Protein AF-A0A3D0PBQ2-F1 (afdb_monomer_lite)

Foldseek 3Di:
DFEFDDDPPDTDWAQDADPVDPPGDTPVVVVVCQVVFHFDWDWYADDADPVRRDGIDTDTHHPVNDPDDDDDDLPPADLWKDKDEDCDAAWDQDPQGIHHDPRPDIGMDTDPCPGCNPVPQLNVQADFQDWDQDPNDIDTDHHQGDPRDNPADADPVNGGPDD

Structure (mmCIF, N/CA/C/O backbone):
data_AF-A0A3D0PBQ2-F1
#
_entry.id   AF-A0A3D0PBQ2-F1
#
loop_
_atom_site.group_PDB
_atom_site.id
_atom_site.type_symbol
_atom_site.label_atom_id
_atom_site.label_alt_id
_atom_site.label_comp_id
_atom_site.label_asym_id
_atom_site.label_entity_id
_atom_site.label_seq_id
_atom_site.pdbx_PDB_ins_code
_atom_site.Cartn_x
_atom_site.Cartn_y
_atom_site.Cartn_z
_atom_site.occupancy
_atom_site.B_iso_or_equiv
_atom_site.auth_seq_id
_atom_site.auth_comp_id
_atom_site.auth_asym_id
_atom_site.auth_atom_id
_atom_site.pdbx_PDB_model_num
ATOM 1 N N . SER A 1 1 ? 6.673 -5.631 18.435 1.00 46.19 1 SER A N 1
ATOM 2 C CA . SER A 1 1 ? 5.537 -4.735 18.727 1.00 46.19 1 SER A CA 1
ATOM 3 C C . SER A 1 1 ? 5.271 -3.786 17.562 1.00 46.19 1 SER A C 1
ATOM 5 O O . SER A 1 1 ? 6.174 -3.564 16.761 1.00 46.19 1 SER A O 1
ATOM 7 N N . ALA A 1 2 ? 4.035 -3.293 17.410 1.00 48.59 2 ALA A N 1
ATOM 8 C CA . ALA A 1 2 ? 3.644 -2.344 16.358 1.00 48.59 2 ALA A CA 1
ATOM 9 C C . ALA A 1 2 ? 3.666 -0.909 16.906 1.00 48.59 2 ALA A C 1
ATOM 11 O O . ALA A 1 2 ? 3.021 -0.641 17.913 1.00 48.59 2 ALA A O 1
ATOM 12 N N . GLY A 1 3 ? 4.408 -0.004 16.259 1.00 55.44 3 GLY A N 1
ATOM 13 C CA . GLY A 1 3 ? 4.534 1.396 16.681 1.00 55.44 3 GLY A CA 1
ATOM 14 C C . GLY A 1 3 ? 3.602 2.330 15.905 1.00 55.44 3 GLY A C 1
ATOM 15 O O . GLY A 1 3 ? 3.494 2.221 14.684 1.00 55.44 3 GLY A O 1
ATOM 16 N N . GLY A 1 4 ? 2.958 3.263 16.606 1.00 57.09 4 GLY A N 1
ATOM 17 C CA . GLY A 1 4 ? 2.084 4.294 16.040 1.00 57.09 4 GLY A CA 1
ATOM 18 C C . GLY A 1 4 ? 1.874 5.449 17.021 1.00 57.09 4 GLY A C 1
ATOM 19 O O . GLY A 1 4 ? 2.237 5.340 18.190 1.00 57.09 4 GLY A O 1
ATOM 20 N N . GLY A 1 5 ? 1.308 6.556 16.539 1.00 53.31 5 GLY A N 1
ATOM 21 C CA . GLY A 1 5 ? 0.933 7.709 17.366 1.00 53.31 5 GLY A CA 1
ATOM 22 C C . GLY A 1 5 ? -0.553 7.678 17.730 1.00 53.31 5 GLY A C 1
ATOM 23 O O . GLY A 1 5 ? -1.370 7.185 16.947 1.00 53.31 5 GLY A O 1
ATOM 24 N N . TYR A 1 6 ? -0.908 8.218 18.898 1.00 55.66 6 TYR A N 1
ATOM 25 C CA . TYR A 1 6 ? -2.299 8.417 19.311 1.00 55.66 6 TYR A CA 1
ATOM 26 C C . TYR A 1 6 ? -2.612 9.918 19.407 1.00 55.66 6 TYR A C 1
ATOM 28 O O . TYR A 1 6 ? -1.841 10.693 19.970 1.00 55.66 6 TYR A O 1
ATOM 36 N N . GLY A 1 7 ? -3.735 10.333 18.821 1.00 54.53 7 GLY A N 1
ATOM 37 C CA . GLY A 1 7 ? -4.366 11.631 19.086 1.00 54.53 7 GLY A CA 1
ATOM 38 C C . GLY A 1 7 ? -5.539 11.460 20.053 1.00 54.53 7 GLY A C 1
ATOM 39 O O . GLY A 1 7 ? -5.875 10.338 20.420 1.00 54.53 7 GLY A O 1
ATOM 40 N N . ALA A 1 8 ? -6.219 12.547 20.427 1.00 55.69 8 ALA A N 1
ATOM 41 C CA . ALA A 1 8 ? -7.317 12.524 21.406 1.00 55.69 8 ALA A CA 1
ATOM 42 C C . ALA A 1 8 ? -8.497 11.566 21.083 1.00 55.69 8 ALA A C 1
ATOM 44 O O . ALA A 1 8 ? -9.353 11.382 21.943 1.00 55.69 8 ALA A O 1
ATOM 45 N N . ALA A 1 9 ? -8.559 10.955 19.889 1.00 63.88 9 ALA A N 1
ATOM 46 C CA . ALA A 1 9 ? -9.601 9.990 19.525 1.00 63.88 9 ALA A CA 1
ATOM 47 C C . ALA A 1 9 ? -9.186 8.859 18.553 1.00 63.88 9 ALA A C 1
ATOM 49 O O . ALA A 1 9 ? -10.003 7.976 18.303 1.00 63.88 9 ALA A O 1
ATOM 50 N N . GLU A 1 10 ? -7.970 8.849 17.988 1.00 77.62 10 GLU A N 1
ATOM 51 C CA . GLU A 1 10 ? -7.606 7.896 16.923 1.00 77.62 10 GLU A CA 1
ATOM 52 C C . GLU A 1 10 ? -6.194 7.318 17.098 1.00 77.62 10 GLU A C 1
ATOM 54 O O . GLU A 1 10 ? -5.253 8.031 17.461 1.00 77.62 10 GLU A O 1
ATOM 59 N N . LEU A 1 11 ? -6.063 6.020 16.801 1.00 84.44 11 LEU A N 1
ATOM 60 C CA . LEU A 1 11 ? -4.799 5.295 16.682 1.00 84.44 11 LEU A CA 1
ATOM 61 C C . LEU A 1 11 ? -4.486 5.086 15.198 1.00 84.44 11 LEU A C 1
ATOM 63 O O . LEU A 1 11 ? -5.256 4.440 14.486 1.00 84.44 11 LEU A O 1
ATOM 67 N N . CYS A 1 12 ? -3.340 5.590 14.742 1.00 86.69 12 CYS A N 1
ATOM 68 C CA . CYS A 1 12 ? -2.873 5.382 13.374 1.00 86.69 12 CYS A CA 1
ATOM 69 C C . CYS A 1 12 ? -1.657 4.454 13.363 1.00 86.69 12 CYS A C 1
ATOM 71 O O . CYS A 1 12 ? -0.635 4.748 13.986 1.00 86.69 12 CYS A O 1
ATOM 73 N N . LEU A 1 13 ? -1.770 3.343 12.632 1.00 88.00 13 LEU A N 1
ATOM 74 C CA . LEU A 1 13 ? -0.687 2.385 12.430 1.00 88.00 13 LEU A CA 1
ATOM 75 C C . LEU A 1 13 ? -0.245 2.410 10.959 1.00 88.00 13 LEU A C 1
ATOM 77 O O . LEU A 1 13 ? -1.091 2.251 10.072 1.00 88.00 13 LEU A O 1
ATOM 81 N N . PRO A 1 14 ? 1.057 2.573 10.665 1.00 88.31 14 PRO A N 1
ATOM 82 C CA . PRO A 1 14 ? 1.555 2.443 9.301 1.00 88.31 14 PRO A CA 1
ATOM 83 C C . PRO A 1 14 ? 1.334 1.011 8.809 1.00 88.31 14 PRO A C 1
ATOM 85 O O . PRO A 1 14 ? 1.505 0.064 9.567 1.00 88.31 14 PRO A O 1
ATOM 88 N N . LEU A 1 15 ? 0.967 0.831 7.538 1.00 87.31 15 LEU A N 1
ATOM 89 C CA . LEU A 1 15 ? 0.683 -0.506 7.000 1.00 87.31 15 LEU A CA 1
ATOM 90 C C . LEU A 1 15 ? 1.911 -1.419 7.038 1.00 87.31 15 LEU A C 1
ATOM 92 O O . LEU A 1 15 ? 1.800 -2.577 7.437 1.00 87.31 15 LEU A O 1
ATOM 96 N N . GLY A 1 16 ? 3.065 -0.883 6.635 1.00 81.31 16 GLY A N 1
ATOM 97 C CA . GLY A 1 16 ? 4.343 -1.586 6.660 1.00 81.31 16 GLY A CA 1
ATOM 98 C C . GLY A 1 16 ? 4.944 -1.669 8.063 1.00 81.31 16 GLY A C 1
ATOM 99 O O . GLY A 1 16 ? 4.672 -0.829 8.920 1.00 81.31 16 GLY A O 1
ATOM 100 N N . GLY A 1 17 ? 5.762 -2.699 8.284 1.00 70.81 17 GLY A N 1
ATOM 101 C CA . GLY A 1 17 ? 6.657 -2.782 9.438 1.00 70.81 17 GLY A CA 1
ATOM 102 C C . GLY A 1 17 ? 7.813 -1.782 9.344 1.00 70.81 17 GLY A C 1
ATOM 103 O O . GLY A 1 17 ? 7.935 -1.044 8.366 1.00 70.81 17 GLY A O 1
ATOM 104 N N . SER A 1 18 ? 8.672 -1.760 10.362 1.00 65.69 18 SER A N 1
ATOM 105 C CA . SER A 1 18 ? 9.908 -0.969 10.300 1.00 65.69 18 SER A CA 1
ATOM 106 C C . SER A 1 18 ? 10.872 -1.575 9.282 1.00 65.69 18 SER A C 1
ATOM 108 O O . SER A 1 18 ? 11.008 -2.794 9.225 1.00 65.69 18 SER A O 1
ATOM 110 N N . SER A 1 19 ? 11.586 -0.739 8.526 1.00 58.75 19 SER A N 1
ATOM 111 C CA . SER A 1 19 ? 12.713 -1.188 7.695 1.00 58.75 19 SER A CA 1
ATOM 112 C C . SER A 1 19 ? 13.859 -1.769 8.520 1.00 58.75 19 SER A C 1
ATOM 114 O O . SER A 1 19 ? 14.623 -2.588 8.020 1.00 58.75 19 SER A O 1
ATOM 116 N N . ASP A 1 20 ? 13.968 -1.338 9.776 1.00 62.62 20 ASP A N 1
ATOM 117 C CA . ASP A 1 20 ? 15.133 -1.597 10.624 1.00 62.62 20 ASP A CA 1
ATOM 118 C C . ASP A 1 20 ? 14.979 -2.883 11.445 1.00 62.62 20 ASP A C 1
ATOM 120 O O . ASP A 1 20 ? 15.942 -3.381 12.021 1.00 62.62 20 ASP A O 1
ATOM 124 N N . ASP A 1 21 ? 13.763 -3.428 11.495 1.00 65.44 21 ASP A N 1
ATOM 125 C CA . ASP A 1 21 ? 13.449 -4.664 12.198 1.00 65.44 21 ASP A CA 1
ATOM 126 C C . ASP A 1 21 ? 12.444 -5.482 11.366 1.00 65.44 21 ASP A C 1
ATOM 128 O O . ASP A 1 21 ? 11.250 -5.170 11.356 1.00 65.44 21 ASP A O 1
ATOM 132 N N . PRO A 1 22 ? 12.895 -6.548 10.680 1.00 59.88 22 PRO A N 1
ATOM 133 C CA . PRO A 1 22 ? 12.031 -7.435 9.900 1.00 59.88 22 PRO A CA 1
ATOM 134 C C . PRO A 1 22 ? 10.934 -8.117 10.729 1.00 59.88 22 PRO A C 1
ATOM 136 O O . PRO A 1 22 ? 9.947 -8.590 10.168 1.00 59.88 22 PRO A O 1
ATOM 139 N N . GLN A 1 23 ? 11.100 -8.188 12.054 1.00 64.06 23 GLN A N 1
ATOM 140 C CA . GLN A 1 23 ? 10.118 -8.751 12.980 1.00 64.06 23 GLN A CA 1
ATOM 141 C C . GLN A 1 23 ? 9.136 -7.688 13.496 1.00 64.06 23 GLN A C 1
ATOM 143 O O . GLN A 1 23 ? 8.125 -8.030 14.125 1.00 64.06 23 GLN A O 1
ATOM 148 N N . ARG A 1 24 ? 9.369 -6.394 13.218 1.00 69.12 24 ARG A N 1
ATOM 149 C CA . ARG A 1 24 ? 8.433 -5.328 13.592 1.00 69.12 24 ARG A CA 1
ATOM 150 C C . ARG A 1 24 ? 7.163 -5.429 12.766 1.00 69.12 24 ARG A C 1
ATOM 152 O O . ARG A 1 24 ? 7.102 -5.099 11.584 1.00 69.12 24 ARG A O 1
ATOM 159 N N . ARG A 1 25 ? 6.104 -5.827 13.457 1.00 77.25 25 ARG A N 1
ATOM 160 C CA . ARG A 1 25 ? 4.746 -5.924 12.935 1.00 77.25 25 ARG A C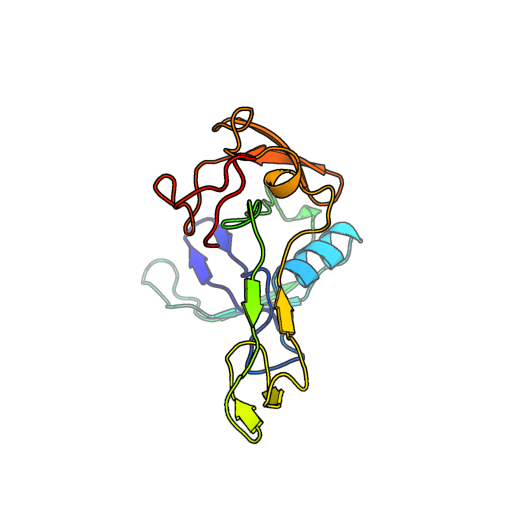A 1
ATOM 161 C C . ARG A 1 25 ? 4.212 -4.539 12.555 1.00 77.25 25 ARG A C 1
ATOM 163 O O . ARG A 1 25 ? 4.121 -3.652 13.397 1.00 77.25 25 ARG A O 1
ATOM 170 N N . GLY A 1 26 ? 3.852 -4.363 11.287 1.00 86.56 26 GLY A N 1
ATOM 171 C CA . GLY A 1 26 ? 3.083 -3.208 10.805 1.00 86.56 26 GLY A CA 1
ATOM 172 C C . GLY A 1 26 ? 1.578 -3.334 11.062 1.00 86.56 26 GLY A C 1
ATOM 173 O O . GLY A 1 26 ? 1.077 -4.408 11.402 1.00 86.56 26 GLY A O 1
ATOM 174 N N . GLY A 1 27 ? 0.844 -2.252 10.818 1.00 89.62 27 GLY A N 1
ATOM 175 C CA . GLY A 1 27 ? -0.608 -2.159 10.961 1.00 89.62 27 GLY A CA 1
ATOM 176 C C . GLY A 1 27 ? -1.392 -3.153 10.102 1.00 89.62 27 GLY A C 1
ATOM 177 O O . GLY A 1 27 ? -2.492 -3.531 10.492 1.00 89.62 27 GLY A O 1
ATOM 178 N N . ILE A 1 28 ? -0.827 -3.646 8.989 1.00 88.94 28 ILE A N 1
ATOM 179 C CA . ILE A 1 28 ? -1.483 -4.699 8.199 1.00 88.94 28 ILE A CA 1
ATOM 180 C C . ILE A 1 28 ? -1.597 -6.021 8.972 1.00 88.94 28 ILE A C 1
ATOM 182 O O . ILE A 1 28 ? -2.625 -6.679 8.891 1.00 88.94 28 ILE A O 1
ATOM 186 N N . HIS A 1 29 ? -0.591 -6.368 9.781 1.00 89.44 29 HIS A N 1
ATOM 187 C CA . HIS A 1 29 ? -0.610 -7.580 10.606 1.00 89.44 29 HIS A CA 1
ATOM 188 C C . HIS A 1 29 ? -1.592 -7.443 11.770 1.00 89.44 29 HIS A C 1
ATOM 190 O O . HIS A 1 29 ? -2.236 -8.409 12.156 1.00 89.44 29 HIS A O 1
ATOM 196 N N . VAL A 1 30 ? -1.703 -6.238 12.337 1.00 91.25 30 VAL A N 1
ATOM 197 C CA . VAL A 1 30 ? -2.694 -5.941 13.381 1.00 91.25 30 VAL A CA 1
ATOM 198 C C . VAL A 1 30 ? -4.106 -6.049 12.805 1.00 91.25 30 VAL A C 1
ATOM 200 O O . VAL A 1 30 ? -4.971 -6.655 13.426 1.00 91.25 30 VAL A O 1
ATOM 203 N N . LEU A 1 31 ? -4.338 -5.503 11.606 1.00 90.44 31 LEU A N 1
ATOM 204 C CA . LEU A 1 31 ? -5.626 -5.614 10.925 1.00 90.44 31 LEU A CA 1
ATOM 205 C C . LEU A 1 31 ? -5.986 -7.073 10.614 1.00 90.44 31 LEU A C 1
ATOM 207 O O . LEU A 1 31 ? -7.128 -7.459 10.831 1.00 90.44 31 LEU A O 1
ATOM 211 N N . ASP A 1 32 ? -5.033 -7.871 10.133 1.00 90.62 32 ASP A N 1
ATOM 212 C CA . ASP A 1 32 ? -5.244 -9.294 9.844 1.00 90.62 32 ASP A CA 1
ATOM 213 C C . ASP A 1 32 ? -5.634 -10.089 11.105 1.00 90.62 32 ASP A C 1
ATOM 215 O O . ASP A 1 32 ? -6.655 -10.774 11.112 1.00 90.62 32 ASP A O 1
ATOM 219 N N . GLU A 1 33 ? -4.915 -9.902 12.216 1.00 92.31 33 GLU A N 1
ATOM 220 C CA . GLU A 1 33 ? -5.258 -10.517 13.509 1.00 92.31 33 GLU A CA 1
ATOM 221 C C . GLU A 1 33 ? -6.655 -10.099 14.000 1.00 92.31 33 GLU A C 1
ATOM 223 O O . GLU A 1 33 ? -7.463 -10.947 14.383 1.00 92.31 33 GLU A O 1
ATOM 228 N N . LEU A 1 34 ? -7.002 -8.811 13.900 1.00 92.50 34 LEU A N 1
ATOM 229 C CA . LEU A 1 34 ? -8.347 -8.330 14.246 1.00 92.50 34 LEU A CA 1
ATOM 230 C C . LEU A 1 34 ? -9.445 -8.962 13.374 1.00 92.50 34 LEU A C 1
ATOM 232 O O . LEU A 1 34 ? -10.555 -9.206 13.858 1.00 92.50 34 LEU A O 1
ATOM 236 N N . LEU A 1 35 ? -9.171 -9.210 12.089 1.00 90.50 35 LEU A N 1
ATOM 237 C CA . LEU A 1 35 ? -10.111 -9.869 11.176 1.00 90.50 35 LEU A CA 1
ATOM 238 C C . LEU A 1 35 ? -10.284 -11.358 11.500 1.00 90.50 35 LEU A C 1
ATOM 240 O O . LEU A 1 35 ? -11.384 -11.882 11.315 1.00 90.50 35 LEU A O 1
ATOM 244 N N . GLN A 1 36 ? -9.242 -12.004 12.026 1.00 93.31 36 GLN A N 1
ATOM 245 C CA . GLN A 1 36 ? -9.275 -13.386 12.516 1.00 93.31 36 GLN A CA 1
ATOM 246 C C . GLN A 1 36 ? -9.961 -13.520 13.889 1.00 93.31 36 GLN A C 1
ATOM 248 O O . GLN A 1 36 ? -10.279 -14.628 14.308 1.00 93.31 36 GLN A O 1
ATOM 253 N N . GLY A 1 37 ? -10.271 -12.399 14.552 1.00 93.62 37 GLY A N 1
ATOM 254 C CA . GLY A 1 37 ? -10.909 -12.378 15.871 1.00 93.62 37 GLY A CA 1
ATOM 255 C C . GLY A 1 37 ? -9.920 -12.433 17.036 1.00 93.62 37 GLY A C 1
ATOM 256 O O . GLY A 1 37 ? -10.340 -12.601 18.179 1.00 93.62 37 GLY A O 1
ATOM 257 N N . GLU A 1 38 ? -8.631 -12.267 16.752 1.00 95.12 38 GLU A N 1
ATOM 258 C CA . GLU A 1 38 ? -7.567 -12.223 17.748 1.00 95.12 38 GLU A CA 1
ATOM 259 C C . GLU A 1 38 ? -7.518 -10.862 18.464 1.00 95.12 38 GLU A C 1
ATOM 261 O O . GLU A 1 38 ? -8.129 -9.872 18.042 1.00 95.12 38 GLU A O 1
ATOM 266 N N . GLN A 1 39 ? -6.756 -10.806 19.560 1.00 95.12 39 GLN A N 1
ATOM 267 C CA . GLN A 1 39 ? -6.506 -9.586 20.335 1.00 95.12 39 GLN A CA 1
ATOM 268 C C . GLN A 1 39 ? -5.018 -9.205 20.275 1.00 95.12 39 GLN A C 1
ATOM 270 O O . GLN A 1 39 ? -4.266 -9.528 21.200 1.00 95.12 39 GLN A O 1
ATOM 275 N N . PRO A 1 40 ? -4.556 -8.542 19.195 1.00 91.44 40 PRO A N 1
ATOM 276 C CA . PRO A 1 40 ? -3.165 -8.117 19.062 1.00 91.44 40 PRO A CA 1
ATOM 277 C C . PRO A 1 40 ? -2.695 -7.305 20.273 1.00 91.44 40 PRO A C 1
ATOM 279 O O . PRO A 1 40 ? -3.346 -6.341 20.685 1.00 91.44 40 PRO A O 1
ATOM 282 N N . LEU A 1 41 ? -1.518 -7.655 20.802 1.00 90.50 41 LEU A N 1
ATOM 283 C CA . LEU A 1 41 ? -0.833 -6.859 21.816 1.00 90.50 41 LEU A CA 1
ATOM 284 C C . LEU A 1 41 ? -0.163 -5.646 21.160 1.00 90.50 41 LEU A C 1
ATOM 286 O O . LEU A 1 41 ? 0.708 -5.780 20.294 1.00 90.50 41 LEU A O 1
ATOM 290 N N . LEU A 1 42 ? -0.559 -4.458 21.601 1.00 88.00 42 LEU A N 1
ATOM 291 C CA . LEU A 1 42 ? -0.038 -3.180 21.138 1.00 88.00 42 LEU A CA 1
ATOM 292 C C . LEU A 1 42 ? 0.858 -2.566 22.210 1.00 88.00 42 LEU A C 1
ATOM 294 O O . LEU A 1 42 ? 0.498 -2.533 23.385 1.00 88.00 42 LEU A O 1
ATOM 298 N N . GLU A 1 43 ? 2.000 -2.038 21.778 1.00 86.75 43 GLU A N 1
ATOM 299 C CA . GLU A 1 43 ? 2.890 -1.220 22.599 1.00 86.75 43 GLU A CA 1
ATOM 300 C C . GLU A 1 43 ? 2.994 0.149 21.936 1.00 86.75 43 GLU A C 1
ATOM 302 O O . GLU A 1 43 ? 3.569 0.296 20.857 1.00 86.75 43 GLU A O 1
ATOM 307 N N . LEU A 1 44 ? 2.385 1.144 22.566 1.00 82.62 44 LEU A N 1
ATOM 308 C CA . LEU A 1 44 ? 2.284 2.497 22.046 1.00 82.62 44 LEU A CA 1
ATOM 309 C C . LEU A 1 44 ? 3.110 3.432 22.919 1.00 82.62 44 LEU A C 1
ATOM 311 O O . LEU A 1 44 ? 3.077 3.339 24.149 1.00 82.62 44 LEU A O 1
ATOM 315 N N . GLN A 1 45 ? 3.816 4.351 22.272 1.00 84.12 45 GLN A N 1
ATOM 316 C CA . GLN A 1 45 ? 4.601 5.391 22.922 1.00 84.12 45 GLN A CA 1
ATOM 317 C C . GLN A 1 45 ? 4.244 6.742 22.306 1.00 84.12 45 GLN A C 1
ATOM 319 O O . GLN A 1 45 ? 4.038 6.843 21.096 1.00 84.12 45 GLN A O 1
ATOM 324 N N . GLY A 1 46 ? 4.162 7.778 23.132 1.00 82.06 46 GLY A N 1
ATOM 325 C CA . GLY A 1 46 ? 3.841 9.128 22.685 1.00 82.06 46 GLY A CA 1
ATOM 326 C C . GLY A 1 46 ? 4.276 10.195 23.679 1.00 82.06 46 GLY A C 1
ATOM 327 O O . GLY A 1 46 ? 4.776 9.912 24.772 1.00 82.06 46 GLY A O 1
ATOM 328 N N . GLU A 1 47 ? 4.091 11.450 23.285 1.00 83.06 47 GLU A N 1
ATOM 329 C CA . GLU A 1 47 ? 4.397 12.590 24.139 1.00 83.06 47 GLU A CA 1
ATOM 330 C C . GLU A 1 47 ? 3.281 12.820 25.161 1.00 83.06 47 GLU A C 1
ATOM 332 O O . GLU A 1 47 ? 2.103 12.939 24.825 1.00 83.06 47 GLU A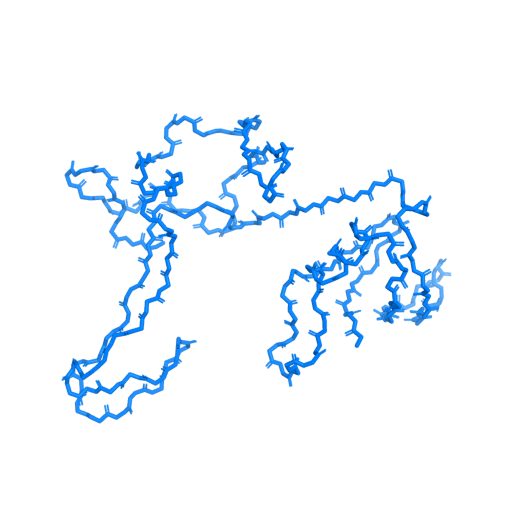 O 1
ATOM 337 N N . GLY A 1 48 ? 3.662 12.901 26.435 1.00 82.81 48 GLY A N 1
ATOM 338 C CA . GLY A 1 48 ? 2.723 13.204 27.509 1.00 82.81 48 GLY A CA 1
ATOM 339 C C . GLY A 1 48 ? 2.378 14.691 27.516 1.00 82.81 48 GLY A C 1
ATOM 340 O O . GLY A 1 48 ? 3.277 15.530 27.574 1.00 82.81 48 GLY A O 1
ATOM 341 N N . THR A 1 49 ? 1.087 15.011 27.523 1.00 84.62 49 THR A N 1
ATOM 342 C CA . THR A 1 49 ? 0.579 16.383 27.687 1.00 84.62 49 THR A CA 1
ATOM 343 C C . THR A 1 49 ? -0.048 16.559 29.069 1.00 84.62 49 THR A C 1
ATOM 345 O O . THR A 1 49 ? -0.317 15.581 29.765 1.00 84.62 49 THR A O 1
ATOM 348 N N . THR A 1 50 ? -0.347 17.797 29.474 1.00 87.06 50 THR A N 1
ATOM 349 C CA . THR A 1 50 ? -1.042 18.069 30.747 1.00 87.06 50 THR A CA 1
ATOM 350 C C . THR A 1 50 ? -2.389 17.343 30.851 1.00 87.06 50 THR A C 1
ATOM 352 O O . THR A 1 50 ? -2.768 16.912 31.934 1.00 87.06 50 THR A O 1
ATOM 355 N N . LEU A 1 51 ? -3.105 17.177 29.730 1.00 84.31 51 LEU A N 1
ATOM 356 C CA . LEU A 1 51 ? -4.395 16.477 29.686 1.00 84.31 51 LEU A CA 1
ATOM 357 C C . LEU A 1 51 ? -4.248 14.958 29.506 1.00 84.31 51 LEU A C 1
ATOM 359 O O . LEU A 1 51 ? -5.169 14.211 29.826 1.00 84.31 51 LEU A O 1
ATOM 363 N N . GLN A 1 52 ? -3.115 14.492 28.978 1.00 80.81 52 GLN A N 1
ATOM 364 C CA . GLN A 1 52 ? -2.845 13.085 28.668 1.00 80.81 52 GLN A CA 1
ATOM 365 C C . GLN A 1 52 ? -1.419 12.742 29.128 1.00 80.81 52 GLN A C 1
ATOM 367 O O . GLN A 1 52 ? -0.504 12.673 28.306 1.00 80.81 52 GLN A O 1
ATOM 372 N N . PRO A 1 53 ? -1.194 12.561 30.443 1.00 85.00 53 PRO A N 1
ATOM 373 C CA . PRO A 1 53 ? 0.156 12.431 30.996 1.00 85.00 53 PRO A CA 1
ATOM 374 C C . PRO A 1 53 ? 0.804 11.071 30.707 1.00 85.00 53 PRO A C 1
ATOM 376 O O . PRO A 1 53 ? 2.023 10.929 30.817 1.00 85.00 53 PRO A O 1
ATOM 379 N N . ARG A 1 54 ? 0.004 10.055 30.355 1.00 84.81 54 ARG A N 1
ATOM 380 C CA . ARG A 1 54 ? 0.482 8.700 30.074 1.00 84.81 54 ARG A CA 1
ATOM 381 C C . ARG A 1 54 ? 1.285 8.698 28.776 1.00 84.81 54 ARG A C 1
ATOM 383 O O . ARG A 1 54 ? 0.729 9.002 27.735 1.00 84.81 54 ARG A O 1
ATOM 390 N N . ARG A 1 55 ? 2.562 8.322 28.852 1.00 86.75 55 ARG A N 1
ATOM 391 C CA . ARG A 1 55 ? 3.485 8.275 27.700 1.00 86.75 55 ARG A CA 1
ATOM 392 C C . ARG A 1 55 ? 3.568 6.910 27.033 1.00 86.75 55 ARG A C 1
ATOM 394 O O . ARG A 1 55 ? 3.947 6.822 25.874 1.00 86.75 55 ARG A O 1
ATOM 401 N N . GLU A 1 56 ? 3.225 5.857 27.767 1.00 88.62 56 GLU A N 1
ATOM 402 C CA . GLU A 1 56 ? 3.340 4.477 27.306 1.00 88.62 56 GLU A CA 1
ATOM 403 C C . GLU A 1 56 ? 2.065 3.699 27.616 1.00 88.62 56 GLU A C 1
ATOM 405 O O . GLU A 1 56 ? 1.511 3.784 28.720 1.00 88.62 56 GLU A O 1
ATOM 410 N N . LEU A 1 57 ? 1.598 2.922 26.645 1.00 85.94 57 LEU A N 1
ATOM 411 C CA . LEU A 1 57 ? 0.423 2.069 26.762 1.00 85.94 57 LEU A CA 1
ATOM 412 C C . LEU A 1 57 ? 0.746 0.694 26.182 1.00 85.94 57 LEU A C 1
ATOM 414 O O . LEU A 1 57 ? 1.045 0.570 25.000 1.00 85.94 57 LEU A O 1
ATOM 418 N N . GLN A 1 58 ? 0.633 -0.332 27.021 1.00 90.50 58 GLN A N 1
ATOM 419 C CA . GLN A 1 58 ? 0.622 -1.726 26.599 1.00 90.50 58 GLN A CA 1
ATOM 420 C C . GLN A 1 58 ? -0.783 -2.273 26.812 1.00 90.50 58 GLN A C 1
ATOM 422 O O . GLN A 1 58 ? -1.326 -2.166 27.916 1.00 90.50 58 GLN A O 1
ATOM 427 N N . THR A 1 59 ? -1.407 -2.781 25.755 1.00 90.19 59 THR A N 1
ATOM 428 C CA . THR A 1 59 ? -2.783 -3.280 25.827 1.00 90.19 59 THR A CA 1
ATOM 429 C C . THR A 1 59 ? -3.068 -4.275 24.711 1.00 90.19 59 THR A C 1
ATOM 431 O O . THR A 1 59 ? -2.524 -4.149 23.616 1.00 90.19 59 THR A O 1
ATOM 434 N N . ALA A 1 60 ? -3.905 -5.270 24.994 1.00 92.50 60 ALA A N 1
ATOM 435 C CA . ALA A 1 60 ? -4.481 -6.134 23.974 1.00 92.50 60 ALA A CA 1
ATOM 436 C C . ALA A 1 60 ? -5.789 -5.500 23.491 1.00 92.50 60 ALA A C 1
ATOM 438 O O . ALA A 1 60 ? -6.601 -5.077 24.316 1.00 92.50 60 ALA A O 1
ATOM 439 N N . LEU A 1 61 ? -5.964 -5.406 22.173 1.00 89.56 61 LEU A N 1
ATOM 440 C CA . LEU A 1 61 ? -7.113 -4.736 21.568 1.00 89.56 61 LEU A CA 1
ATOM 441 C C . LEU A 1 61 ? -7.868 -5.700 20.657 1.00 89.56 61 LEU A C 1
ATOM 443 O O . LEU A 1 61 ? -7.316 -6.157 19.661 1.00 89.56 61 LEU A O 1
ATOM 447 N N . GLY A 1 62 ? -9.123 -5.990 20.990 1.00 92.38 62 GLY A N 1
ATOM 448 C CA . GLY A 1 62 ? -10.033 -6.795 20.175 1.00 92.38 62 GLY A CA 1
ATOM 449 C C . GLY A 1 62 ? -10.914 -5.956 19.247 1.00 92.38 62 GLY A C 1
ATOM 450 O O . GLY A 1 62 ? -11.108 -4.754 19.445 1.00 92.38 62 GLY A O 1
ATOM 451 N N . ARG A 1 63 ? -11.497 -6.598 18.226 1.00 90.06 63 ARG A N 1
ATOM 452 C CA . ARG A 1 63 ? -12.417 -5.943 17.274 1.00 90.06 63 ARG A CA 1
ATOM 453 C C . ARG A 1 63 ? -13.670 -5.371 17.947 1.00 90.06 63 ARG A C 1
ATOM 455 O O . ARG A 1 63 ? -14.197 -4.364 17.492 1.00 90.06 63 ARG A O 1
ATOM 462 N N . ASP A 1 64 ? -14.160 -6.01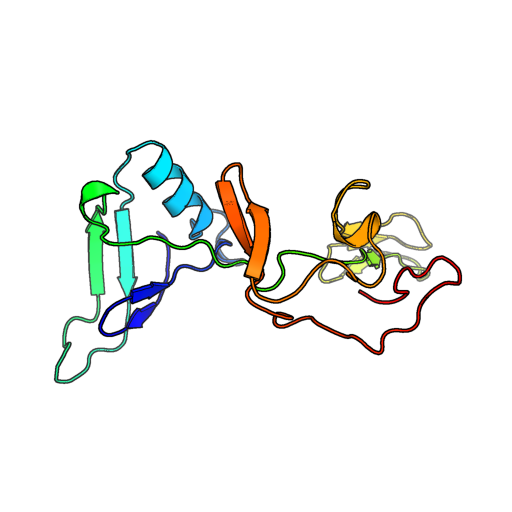8 18.996 1.00 91.06 64 ASP A N 1
ATOM 463 C CA . ASP A 1 64 ? -15.337 -5.628 19.782 1.00 91.06 64 ASP A CA 1
ATOM 464 C C . ASP A 1 64 ? -15.130 -4.342 20.598 1.00 91.06 64 ASP A C 1
ATOM 466 O O . ASP A 1 64 ? -16.094 -3.659 20.938 1.00 91.06 64 ASP A O 1
ATOM 470 N N . GLN A 1 65 ? -13.874 -3.979 20.859 1.00 89.88 65 GLN A N 1
ATOM 471 C CA . GLN A 1 65 ? -13.498 -2.751 21.561 1.00 89.88 65 GLN A CA 1
ATOM 472 C C . GLN A 1 65 ? -13.345 -1.548 20.614 1.00 89.88 65 GLN A C 1
ATOM 474 O O . GLN A 1 65 ? -13.180 -0.415 21.070 1.00 89.88 65 GLN A O 1
ATOM 479 N N . LEU A 1 66 ? -13.398 -1.773 19.297 1.00 88.62 66 LEU A N 1
ATOM 480 C CA . LEU A 1 66 ? -13.246 -0.742 18.276 1.00 88.62 66 LEU A CA 1
ATOM 481 C C . LEU A 1 66 ? -14.610 -0.243 17.800 1.00 88.62 66 LEU A C 1
ATOM 483 O O . LEU A 1 66 ? -15.407 -0.996 17.245 1.00 88.62 66 LEU A O 1
ATOM 487 N N . SER A 1 67 ? -14.852 1.061 17.931 1.00 88.12 67 SER A N 1
ATOM 488 C CA . SER A 1 67 ? -16.049 1.689 17.357 1.00 88.12 67 SER A CA 1
ATOM 489 C C . SER A 1 67 ? -15.977 1.776 15.829 1.00 88.12 67 SER A C 1
ATOM 491 O O . SER A 1 67 ? -16.992 1.617 15.151 1.00 88.12 67 SER A O 1
ATOM 493 N N . GLN A 1 68 ? -14.784 2.034 15.279 1.00 87.19 68 GLN A N 1
ATOM 494 C CA . GLN A 1 68 ? -14.501 2.092 13.845 1.00 87.19 68 GLN A CA 1
ATOM 495 C C . GLN A 1 68 ? -13.059 1.657 13.557 1.00 87.19 68 GLN A C 1
ATOM 497 O O . GLN A 1 68 ? -12.151 1.914 14.343 1.00 87.19 68 GLN A O 1
ATOM 502 N N . ALA A 1 69 ? -12.842 1.059 12.385 1.00 87.50 69 ALA A N 1
ATOM 503 C CA . ALA A 1 69 ? -11.521 0.784 11.830 1.00 87.50 69 ALA A CA 1
ATOM 504 C C . ALA A 1 69 ? -11.517 1.136 10.337 1.00 87.50 69 ALA A C 1
ATOM 506 O O . ALA A 1 69 ? -12.488 0.861 9.626 1.00 87.50 69 ALA A O 1
ATOM 507 N N . ARG A 1 70 ? -10.445 1.773 9.855 1.00 88.69 70 ARG A N 1
ATOM 508 C CA . ARG A 1 70 ? -10.324 2.219 8.459 1.00 88.69 70 ARG A CA 1
ATOM 509 C C . ARG A 1 70 ? -8.967 1.830 7.888 1.00 88.69 70 ARG A C 1
ATOM 511 O O . ARG A 1 70 ? -7.936 2.138 8.473 1.00 88.69 70 ARG A O 1
ATOM 518 N N . LEU A 1 71 ? -8.981 1.211 6.710 1.00 91.25 71 LEU A N 1
ATOM 519 C CA . LEU A 1 71 ? -7.791 0.990 5.894 1.00 91.25 71 LEU A CA 1
ATOM 520 C C . LEU A 1 71 ? -7.637 2.157 4.915 1.00 91.25 71 LEU A C 1
ATOM 522 O O . LEU A 1 71 ? -8.478 2.348 4.038 1.00 91.25 71 LEU A O 1
ATOM 526 N N . LEU A 1 72 ? -6.561 2.930 5.056 1.00 90.38 72 LEU A N 1
ATOM 527 C CA . LEU A 1 72 ? -6.264 4.063 4.181 1.00 90.38 72 LEU A CA 1
ATOM 528 C C . LEU A 1 72 ? -5.066 3.750 3.286 1.00 90.38 72 LEU A C 1
ATOM 530 O O . LEU A 1 72 ? -3.960 3.506 3.762 1.00 90.38 72 LEU A O 1
ATOM 534 N N . LEU A 1 73 ? -5.286 3.792 1.971 1.00 90.12 73 LEU A N 1
ATOM 535 C CA . LEU A 1 73 ? -4.260 3.552 0.958 1.00 90.12 73 LEU A CA 1
ATOM 536 C C . LEU A 1 73 ? -3.925 4.862 0.235 1.00 90.12 73 LEU A C 1
ATOM 538 O O . LEU A 1 73 ? -4.471 5.152 -0.827 1.00 90.12 73 LEU A O 1
ATOM 542 N N . ALA A 1 74 ? -2.994 5.647 0.783 1.00 85.75 74 ALA A N 1
ATOM 543 C CA . ALA A 1 74 ? -2.590 6.939 0.206 1.00 85.75 74 ALA A CA 1
ATOM 544 C C . ALA A 1 74 ? -1.980 6.836 -1.212 1.00 85.75 74 ALA A C 1
ATOM 546 O O . ALA A 1 74 ? -1.864 7.843 -1.911 1.00 85.75 74 ALA A O 1
ATOM 547 N N . ARG A 1 75 ? -1.583 5.624 -1.628 1.00 85.62 75 ARG A N 1
ATOM 548 C CA . ARG A 1 75 ? -1.056 5.278 -2.959 1.00 85.62 75 ARG A CA 1
ATOM 549 C C . ARG A 1 75 ? -1.658 3.962 -3.478 1.00 85.62 75 ARG A C 1
ATOM 551 O O . ARG A 1 75 ? -0.939 3.098 -3.965 1.00 85.62 75 ARG A O 1
ATOM 558 N N . GLY A 1 76 ? -2.969 3.779 -3.305 1.00 86.44 76 GLY A N 1
ATOM 559 C CA . GLY A 1 76 ? -3.643 2.505 -3.596 1.00 86.44 76 GLY A CA 1
ATOM 560 C C . GLY A 1 76 ? -3.784 2.147 -5.081 1.00 86.44 76 GLY A C 1
ATOM 561 O O . GLY A 1 76 ? -3.954 0.975 -5.404 1.00 86.44 76 GLY A O 1
ATOM 562 N N . ILE A 1 77 ? -3.719 3.129 -5.984 1.00 89.06 77 ILE A N 1
ATOM 563 C CA . ILE A 1 77 ? -3.852 2.924 -7.432 1.00 89.06 77 ILE A CA 1
ATOM 564 C C . ILE A 1 77 ? -2.674 3.606 -8.120 1.00 89.06 77 ILE A C 1
ATOM 566 O O . ILE A 1 77 ? -2.446 4.798 -7.928 1.00 89.06 77 ILE A O 1
ATOM 570 N N . THR A 1 78 ? -1.937 2.845 -8.925 1.00 86.62 78 THR A N 1
ATOM 571 C CA . THR A 1 78 ? -0.833 3.342 -9.749 1.00 86.62 78 THR A CA 1
ATOM 572 C C . THR A 1 78 ? -1.134 3.064 -11.214 1.00 86.62 78 THR A C 1
ATOM 574 O O . THR A 1 78 ? -1.543 1.955 -11.561 1.00 86.62 78 THR A O 1
ATOM 577 N N . GLU A 1 79 ? -0.935 4.064 -12.073 1.00 86.88 79 GLU A N 1
ATOM 578 C CA . GLU A 1 79 ? -1.101 3.912 -13.526 1.00 86.88 79 GLU A CA 1
ATOM 579 C C . GLU A 1 79 ? 0.028 3.085 -14.149 1.00 86.88 79 GLU A C 1
ATOM 581 O O . GLU A 1 79 ? -0.191 2.411 -15.147 1.00 86.88 79 GLU A O 1
ATOM 586 N N . ASN A 1 80 ? 1.215 3.092 -13.532 1.00 84.06 80 ASN A N 1
ATOM 587 C CA . ASN A 1 80 ? 2.416 2.467 -14.076 1.00 84.06 80 ASN A CA 1
ATOM 588 C C . ASN A 1 80 ? 3.215 1.709 -13.008 1.00 84.06 80 ASN A C 1
ATOM 590 O O . ASN A 1 80 ? 2.933 1.782 -11.808 1.00 84.06 80 ASN A O 1
ATOM 594 N N . GLY A 1 81 ? 4.260 1.025 -13.475 1.00 83.94 81 GLY A N 1
ATOM 595 C CA . GLY A 1 81 ? 5.356 0.514 -12.660 1.00 83.94 81 GLY A CA 1
ATOM 596 C C . GLY A 1 81 ? 6.700 1.127 -13.055 1.00 83.94 81 GLY A C 1
ATOM 597 O O . GLY A 1 81 ? 6.812 1.861 -14.039 1.00 83.94 81 GLY A O 1
ATOM 598 N N . VAL A 1 82 ? 7.726 0.795 -12.284 1.00 86.94 82 VAL A N 1
ATOM 599 C CA . VAL A 1 82 ? 9.126 1.123 -12.551 1.00 86.94 82 VAL A CA 1
ATOM 600 C C . VAL A 1 82 ? 9.915 -0.146 -12.824 1.00 86.94 82 VAL A C 1
ATOM 602 O O . VAL A 1 82 ? 9.672 -1.186 -12.211 1.00 86.94 82 VAL A O 1
ATOM 605 N N . VAL A 1 83 ? 10.885 -0.042 -13.727 1.00 90.31 83 VAL A N 1
ATOM 606 C CA . VAL A 1 83 ? 11.906 -1.065 -13.954 1.00 90.31 83 VAL A CA 1
ATOM 607 C C . VAL A 1 83 ? 13.259 -0.379 -13.859 1.00 90.31 83 VAL A C 1
ATOM 609 O O . VAL A 1 83 ? 13.531 0.574 -14.590 1.00 90.31 83 VAL A O 1
ATOM 612 N N . ALA A 1 84 ? 14.088 -0.844 -12.937 1.00 93.00 84 ALA A N 1
ATOM 613 C CA . ALA A 1 84 ? 15.441 -0.369 -12.732 1.00 93.00 84 ALA A CA 1
ATOM 614 C C . ALA A 1 84 ? 16.434 -1.358 -13.354 1.00 93.00 84 ALA A C 1
ATOM 616 O O . ALA A 1 84 ? 16.348 -2.566 -13.128 1.00 93.00 84 ALA A O 1
ATOM 617 N N . VAL A 1 85 ? 17.374 -0.826 -14.135 1.00 95.44 85 VAL A N 1
ATOM 618 C CA . VAL A 1 85 ? 18.473 -1.554 -14.784 1.00 95.44 85 VAL A CA 1
ATOM 619 C C . VAL A 1 85 ? 19.748 -0.713 -14.708 1.00 95.44 85 VAL A C 1
ATOM 621 O O . VAL A 1 85 ? 19.672 0.507 -14.565 1.00 95.44 85 VAL A O 1
ATOM 624 N N . SER A 1 86 ? 20.918 -1.343 -14.823 1.00 96.12 86 SER A N 1
ATOM 625 C CA . SER A 1 86 ? 22.209 -0.641 -14.856 1.00 96.12 86 SER A CA 1
ATOM 626 C C . SER A 1 86 ? 22.950 -0.920 -16.159 1.00 96.12 86 SER A C 1
ATOM 628 O O . SER A 1 86 ? 23.212 -2.075 -16.479 1.00 96.12 86 SER A O 1
ATOM 630 N N . SER A 1 87 ? 23.342 0.127 -16.888 1.00 96.62 87 SER A N 1
ATOM 631 C CA . SER A 1 87 ? 24.249 0.021 -18.042 1.00 96.62 87 SER A CA 1
ATOM 632 C C . SER A 1 87 ? 25.730 0.062 -17.649 1.00 96.62 87 SER A C 1
ATOM 634 O O . SER A 1 87 ? 26.594 -0.158 -18.493 1.00 96.62 87 SER A O 1
ATOM 636 N N . ARG A 1 88 ? 26.036 0.391 -16.389 1.00 94.88 88 ARG A N 1
ATOM 637 C CA . ARG A 1 88 ? 27.401 0.474 -15.855 1.00 94.88 88 ARG A CA 1
ATOM 638 C C . ARG A 1 88 ? 27.924 -0.926 -15.545 1.00 94.88 88 ARG A C 1
ATOM 640 O O . ARG A 1 88 ? 27.178 -1.728 -15.001 1.00 94.88 88 ARG A O 1
ATOM 647 N N . GLU A 1 89 ? 29.202 -1.187 -15.793 1.00 97.12 89 GLU A N 1
ATOM 648 C CA . GLU A 1 89 ? 29.847 -2.425 -15.343 1.00 97.12 89 GLU A CA 1
ATOM 649 C C . GLU A 1 89 ? 29.859 -2.564 -13.812 1.00 97.12 89 GLU A C 1
ATOM 651 O O . GLU A 1 89 ? 30.168 -1.617 -13.078 1.00 97.12 89 GLU A O 1
ATOM 656 N N . GLY A 1 90 ? 29.559 -3.774 -13.336 1.00 96.06 90 GLY A N 1
ATOM 657 C CA . GLY A 1 90 ? 29.605 -4.129 -11.919 1.00 96.06 90 GLY A CA 1
ATOM 658 C C . GLY A 1 90 ? 28.290 -3.894 -11.172 1.00 96.06 90 GLY A C 1
ATOM 659 O O . GLY A 1 90 ? 27.234 -3.671 -11.764 1.00 96.06 90 GLY A O 1
ATOM 660 N N . LEU A 1 91 ? 28.351 -4.005 -9.843 1.00 96.56 91 LEU A N 1
A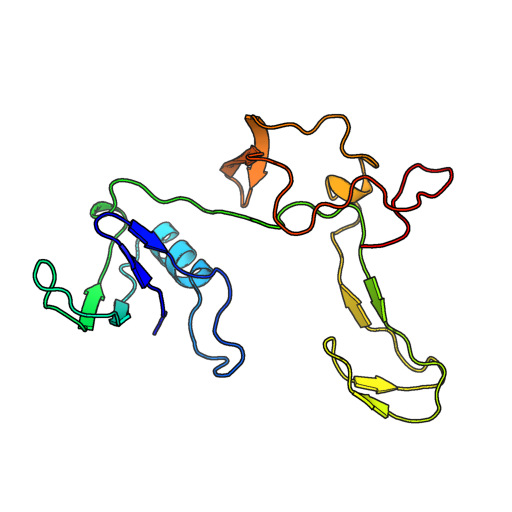TOM 661 C CA . LEU A 1 91 ? 27.188 -3.910 -8.962 1.00 96.56 91 LEU A CA 1
ATOM 662 C C . LEU A 1 91 ? 26.908 -2.453 -8.564 1.00 96.56 91 LEU A C 1
ATOM 664 O O . LEU A 1 91 ? 27.756 -1.784 -7.974 1.00 96.56 91 LEU A O 1
ATOM 668 N N . LEU A 1 92 ? 25.690 -1.988 -8.831 1.00 95.94 92 LEU A N 1
ATOM 669 C CA . LEU A 1 92 ? 25.151 -0.717 -8.360 1.00 95.94 92 LEU A CA 1
ATOM 670 C C . LEU A 1 92 ? 24.137 -0.973 -7.239 1.00 95.94 92 LEU A C 1
ATOM 672 O O . LEU A 1 92 ? 23.117 -1.627 -7.453 1.00 95.94 92 LEU A O 1
ATOM 676 N N . ALA A 1 93 ? 24.385 -0.425 -6.052 1.00 94.00 93 ALA A N 1
ATOM 677 C CA . ALA A 1 93 ? 23.390 -0.406 -4.985 1.00 94.00 93 ALA A CA 1
ATOM 678 C C . ALA A 1 93 ? 22.278 0.600 -5.329 1.00 94.00 93 ALA A C 1
ATOM 680 O O . ALA A 1 93 ? 22.561 1.763 -5.621 1.00 94.00 93 ALA A O 1
ATOM 681 N N . SER A 1 94 ? 21.018 0.160 -5.296 1.00 89.44 94 SER A N 1
ATOM 682 C CA . SER A 1 94 ? 19.845 1.011 -5.520 1.00 89.44 94 SER A CA 1
ATOM 683 C C . SER A 1 94 ? 18.817 0.845 -4.394 1.00 89.44 94 SER A C 1
ATOM 685 O O . SER A 1 94 ? 18.827 -0.186 -3.717 1.00 89.44 94 SER A O 1
ATOM 687 N N . PRO A 1 95 ? 17.874 1.793 -4.226 1.00 84.06 95 PRO A N 1
ATOM 688 C CA . PRO A 1 95 ? 16.762 1.640 -3.284 1.00 84.06 95 PRO A CA 1
ATOM 689 C C . PRO A 1 95 ? 15.878 0.406 -3.537 1.00 84.06 95 PRO A C 1
ATOM 691 O O . PRO A 1 95 ? 15.143 -0.005 -2.648 1.00 84.06 95 PRO A O 1
ATOM 694 N N . PHE A 1 96 ? 15.939 -0.186 -4.735 1.00 85.50 96 PHE A N 1
ATOM 695 C CA . PHE A 1 96 ? 15.199 -1.401 -5.092 1.00 85.50 96 PHE A CA 1
ATOM 696 C C . PHE A 1 96 ? 16.003 -2.690 -4.855 1.00 85.50 96 PHE A C 1
ATOM 698 O O . PHE A 1 96 ? 15.450 -3.777 -4.997 1.00 85.50 96 PHE A O 1
ATOM 705 N N . GLY A 1 97 ? 17.293 -2.583 -4.518 1.00 90.75 97 GLY A N 1
ATOM 706 C CA . GLY A 1 97 ? 18.238 -3.698 -4.418 1.00 90.75 97 GLY A CA 1
ATOM 707 C C . GLY A 1 97 ? 19.465 -3.526 -5.322 1.00 90.75 97 GLY A C 1
ATOM 708 O O . GLY A 1 97 ? 19.683 -2.470 -5.920 1.00 90.75 97 GLY A O 1
ATOM 709 N N . GLY A 1 98 ? 20.295 -4.566 -5.411 1.00 95.06 98 GLY A N 1
ATOM 710 C CA . GLY A 1 98 ? 21.507 -4.565 -6.235 1.00 95.06 98 GLY A CA 1
ATOM 711 C C . GLY A 1 98 ? 21.220 -4.748 -7.730 1.00 95.06 98 GLY A C 1
ATOM 712 O O . GLY A 1 98 ? 20.595 -5.730 -8.132 1.00 95.06 98 GLY A O 1
ATOM 713 N N . LEU A 1 99 ? 21.714 -3.828 -8.559 1.00 97.06 99 LEU A N 1
ATOM 714 C CA . LEU A 1 99 ? 21.651 -3.894 -10.020 1.00 97.06 99 LEU A CA 1
ATOM 715 C C . LEU A 1 99 ? 23.024 -4.272 -10.580 1.00 97.06 99 LEU A C 1
ATOM 717 O O . LEU A 1 99 ? 23.979 -3.511 -10.445 1.00 97.06 99 LEU A O 1
ATOM 721 N N . LEU A 1 100 ? 23.129 -5.439 -11.203 1.00 97.62 100 LEU A N 1
ATOM 722 C CA . LEU A 1 100 ? 24.336 -5.924 -11.857 1.00 97.62 100 LEU A CA 1
ATOM 723 C C . LEU A 1 100 ? 24.335 -5.470 -13.314 1.00 97.62 100 LEU A C 1
ATOM 725 O O . LEU A 1 100 ? 23.416 -5.800 -14.066 1.00 97.62 100 LEU A O 1
ATOM 729 N N . GLY A 1 101 ? 25.362 -4.732 -13.723 1.00 96.12 101 GLY A N 1
ATOM 730 C CA . GLY A 1 101 ? 25.514 -4.329 -15.112 1.00 96.12 101 GLY A CA 1
ATOM 731 C C . GLY A 1 101 ? 26.728 -4.936 -15.824 1.00 96.12 101 GLY A C 1
ATOM 732 O O . GLY A 1 101 ? 27.630 -5.472 -15.171 1.00 96.12 101 GLY A O 1
ATOM 733 N N . PRO A 1 102 ? 26.749 -4.841 -17.167 1.00 96.00 102 PRO A N 1
ATOM 734 C CA . PRO A 1 102 ? 25.742 -4.171 -18.000 1.00 96.00 102 PRO A CA 1
ATOM 735 C C . PRO A 1 102 ? 24.484 -5.034 -18.217 1.00 96.00 102 PRO A C 1
ATOM 737 O O . PRO A 1 102 ? 24.565 -6.148 -18.720 1.00 96.00 102 PRO A O 1
ATOM 740 N N . PHE A 1 103 ? 23.319 -4.500 -17.830 1.00 96.25 103 PHE A N 1
ATOM 741 C CA . PHE A 1 103 ? 21.980 -5.094 -17.970 1.00 96.25 103 PHE A CA 1
ATOM 742 C C . PHE A 1 103 ? 21.862 -6.567 -17.528 1.00 96.25 103 PHE A C 1
ATOM 744 O O . PHE A 1 103 ? 21.053 -7.315 -18.071 1.00 96.25 103 PHE A O 1
ATOM 751 N N . GLY A 1 104 ? 22.653 -6.992 -16.538 1.00 96.56 104 GLY A N 1
ATOM 752 C CA . GLY A 1 104 ? 22.683 -8.376 -16.061 1.00 96.56 104 GLY A CA 1
ATOM 753 C C . GLY A 1 104 ? 21.432 -8.771 -15.277 1.00 96.56 104 GLY A C 1
ATOM 754 O O . GLY A 1 104 ? 21.069 -9.944 -15.241 1.00 96.56 104 GLY A O 1
ATOM 755 N N . ASN A 1 105 ? 20.746 -7.800 -14.671 1.00 96.44 105 ASN A N 1
ATOM 756 C CA . ASN A 1 105 ? 19.431 -7.991 -14.072 1.00 96.44 105 ASN A CA 1
ATOM 757 C C . ASN A 1 105 ? 18.536 -6.749 -14.218 1.00 96.44 105 ASN A C 1
ATOM 759 O O . ASN A 1 105 ? 18.982 -5.650 -14.558 1.00 96.44 105 ASN A O 1
ATOM 763 N N . ALA A 1 106 ? 17.251 -6.951 -13.925 1.00 94.94 106 ALA A N 1
ATOM 764 C CA . ALA A 1 106 ? 16.251 -5.901 -13.818 1.00 94.94 106 ALA A CA 1
ATOM 765 C C . ALA A 1 106 ? 15.452 -6.090 -12.527 1.00 94.94 106 ALA A C 1
ATOM 767 O O . ALA A 1 106 ? 15.021 -7.201 -12.213 1.00 94.94 106 ALA A O 1
ATOM 768 N N . LEU A 1 107 ? 15.240 -5.001 -11.794 1.00 94.12 107 LEU A N 1
ATOM 769 C CA . LEU A 1 107 ? 14.381 -4.970 -10.613 1.00 94.12 107 LEU A CA 1
ATOM 770 C C . LEU A 1 107 ? 13.137 -4.166 -10.961 1.00 94.12 107 LEU A C 1
ATOM 772 O O . LEU A 1 107 ? 13.248 -3.049 -11.461 1.00 94.12 107 LEU A O 1
ATOM 776 N N . PHE A 1 108 ? 11.955 -4.727 -10.729 1.00 88.88 108 PHE A N 1
ATOM 777 C CA . PHE A 1 108 ? 10.696 -4.085 -11.091 1.00 88.88 108 PHE A CA 1
ATOM 778 C C . PHE A 1 108 ? 9.785 -3.920 -9.880 1.00 88.88 108 PHE A C 1
ATOM 780 O O . PHE A 1 108 ? 9.792 -4.726 -8.952 1.00 88.88 108 PHE A O 1
ATOM 787 N N . SER A 1 109 ? 8.974 -2.870 -9.913 1.00 85.38 109 SER A N 1
ATOM 788 C CA . SER A 1 109 ? 7.876 -2.659 -8.977 1.00 85.38 109 SER A CA 1
ATOM 789 C C . SER A 1 109 ? 6.697 -2.104 -9.752 1.00 85.38 109 SER A C 1
ATOM 791 O O . SER A 1 109 ? 6.831 -1.131 -10.492 1.00 85.38 109 SER A O 1
ATOM 793 N N . GLY A 1 110 ? 5.542 -2.741 -9.635 1.00 79.81 110 GLY A N 1
ATOM 794 C CA . GLY A 1 110 ? 4.370 -2.356 -10.398 1.00 79.81 110 GLY A CA 1
ATOM 795 C C . GLY A 1 110 ? 3.139 -3.129 -9.972 1.00 79.81 110 GLY A C 1
ATOM 796 O O . GLY A 1 110 ? 3.195 -4.053 -9.163 1.00 79.81 110 GLY A O 1
ATOM 797 N N . CYS A 1 111 ? 2.011 -2.721 -10.530 1.00 79.50 111 CYS A N 1
ATOM 798 C CA . CYS A 1 111 ? 0.736 -3.381 -10.339 1.00 79.50 111 CYS A CA 1
ATOM 799 C C . CYS A 1 111 ? 0.556 -4.519 -11.364 1.00 79.50 111 CYS A C 1
ATOM 801 O O . CYS A 1 111 ? 1.164 -4.519 -12.434 1.00 79.50 111 CYS A O 1
ATOM 803 N N . GLY A 1 112 ? -0.262 -5.522 -11.029 1.00 81.75 112 GLY A N 1
ATOM 804 C CA . GLY A 1 112 ? -0.546 -6.632 -11.945 1.00 81.75 112 GLY A CA 1
ATOM 805 C C . GLY A 1 112 ? -1.249 -6.154 -13.219 1.00 81.75 112 GLY A C 1
ATOM 806 O O . GLY A 1 112 ? -1.958 -5.155 -13.186 1.00 81.75 112 GLY A O 1
ATOM 807 N N . ALA A 1 113 ? -1.117 -6.892 -14.326 1.00 83.56 113 ALA A N 1
ATOM 808 C CA . ALA A 1 113 ? -1.588 -6.480 -15.660 1.00 83.56 113 ALA A CA 1
ATOM 809 C C . ALA A 1 113 ? -3.080 -6.091 -15.755 1.00 83.56 113 ALA A C 1
ATOM 811 O O . ALA A 1 113 ? -3.481 -5.402 -16.686 1.00 83.56 113 ALA A O 1
ATOM 812 N N . ARG A 1 114 ? -3.908 -6.530 -14.798 1.00 86.19 114 ARG A N 1
ATOM 813 C CA . ARG A 1 114 ? -5.343 -6.213 -14.705 1.00 86.19 114 ARG A CA 1
ATOM 814 C C . ARG A 1 114 ? -5.680 -5.158 -13.652 1.00 86.19 114 ARG A C 1
ATOM 816 O O . ARG A 1 114 ? -6.838 -5.032 -13.259 1.00 86.19 114 ARG A O 1
ATOM 823 N N . SER A 1 115 ? -4.684 -4.443 -13.145 1.00 88.94 115 SER A N 1
ATOM 824 C CA . SER A 1 115 ? -4.907 -3.368 -12.189 1.00 88.94 115 SER A CA 1
ATOM 825 C C . SER A 1 115 ? -5.731 -2.251 -12.823 1.00 88.94 115 SER A C 1
ATOM 827 O O . SER A 1 115 ? -5.732 -2.064 -14.043 1.00 88.94 115 SER A O 1
ATOM 829 N N . ILE A 1 116 ? -6.413 -1.481 -11.978 1.00 90.56 116 ILE A N 1
ATOM 830 C CA . ILE A 1 116 ? -7.217 -0.344 -12.430 1.00 90.56 116 ILE A CA 1
ATOM 831 C C . ILE A 1 116 ? -6.351 0.633 -13.235 1.00 90.56 116 ILE A C 1
ATOM 833 O O . ILE A 1 116 ? -6.740 1.032 -14.323 1.00 90.56 116 ILE A O 1
ATOM 837 N N . GLY A 1 117 ? -5.153 0.969 -12.752 1.00 88.81 117 GLY A N 1
ATOM 838 C CA . GLY A 1 117 ? -4.312 1.956 -13.423 1.00 88.81 117 GLY A CA 1
ATOM 839 C C . GLY A 1 117 ? -3.726 1.507 -14.764 1.00 88.81 117 GLY A C 1
ATOM 840 O O . GLY A 1 117 ? -3.608 2.342 -15.655 1.00 88.81 117 GLY A O 1
ATOM 841 N N . LEU A 1 118 ? -3.434 0.211 -14.946 1.00 88.19 118 LEU A N 1
ATOM 842 C CA . LEU A 1 118 ? -2.967 -0.310 -16.240 1.00 88.19 118 LEU A CA 1
ATOM 843 C C . LEU A 1 118 ? -4.112 -0.514 -17.233 1.00 88.19 118 LEU A C 1
ATOM 845 O O . LEU A 1 118 ? -3.943 -0.318 -18.428 1.00 88.19 118 LEU A O 1
ATOM 849 N N . THR A 1 119 ? -5.291 -0.918 -16.764 1.00 91.12 119 THR A N 1
ATOM 850 C CA . THR A 1 119 ? -6.431 -1.191 -17.659 1.00 91.12 119 THR A CA 1
ATOM 851 C C . THR A 1 119 ? -7.267 0.046 -17.972 1.00 91.12 119 THR A C 1
ATOM 853 O O . THR A 1 119 ? -8.025 0.042 -18.941 1.00 91.12 119 THR A O 1
ATOM 856 N N . MET A 1 120 ? -7.112 1.119 -17.193 1.00 91.75 120 MET A N 1
ATOM 857 C CA . MET A 1 120 ? -7.807 2.391 -17.367 1.00 91.75 120 MET A CA 1
ATOM 858 C C . MET A 1 120 ? -6.815 3.567 -17.335 1.00 91.75 120 MET A C 1
ATOM 860 O O . MET A 1 120 ? -6.782 4.329 -16.363 1.00 91.75 120 MET A O 1
ATOM 864 N N . PRO A 1 121 ? -6.017 3.760 -18.402 1.00 89.06 121 PRO A N 1
ATOM 865 C CA . PRO A 1 121 ? -5.119 4.903 -18.500 1.00 89.06 121 PRO A CA 1
ATOM 866 C C . PRO A 1 121 ? -5.869 6.232 -18.350 1.00 89.06 121 PRO A C 1
ATOM 868 O O . PRO A 1 121 ? -6.975 6.412 -18.870 1.00 89.06 121 PRO A O 1
ATOM 871 N N . GLY A 1 122 ? -5.273 7.165 -17.610 1.00 88.31 122 GLY A N 1
ATOM 872 C CA . GLY A 1 122 ? -5.867 8.464 -17.295 1.00 88.31 122 GLY A CA 1
ATOM 873 C C . GLY A 1 122 ? -6.928 8.422 -16.195 1.00 88.31 122 GLY A C 1
ATOM 874 O O . GLY A 1 122 ? -7.467 9.474 -15.864 1.00 88.31 122 GLY A O 1
ATOM 875 N N . LEU A 1 123 ? -7.230 7.240 -15.638 1.00 90.19 123 LEU A N 1
ATOM 876 C CA . LEU A 1 123 ? -8.147 7.043 -14.508 1.00 90.19 123 LEU A CA 1
ATOM 877 C C . LEU A 1 123 ? -9.515 7.735 -14.688 1.00 90.19 123 LEU A C 1
ATOM 879 O O . LEU A 1 123 ? -10.129 8.167 -13.720 1.00 90.19 123 LEU A O 1
ATOM 883 N N . HIS A 1 124 ? -10.009 7.837 -15.925 1.00 88.44 124 HIS A N 1
ATOM 884 C CA . HIS A 1 124 ? -11.148 8.689 -16.297 1.00 88.44 124 HIS A CA 1
ATOM 885 C C . HIS A 1 124 ? -12.493 8.307 -15.648 1.00 88.44 124 HIS A C 1
ATOM 887 O O . HIS A 1 124 ? -13.423 9.108 -15.671 1.00 88.44 124 HIS A O 1
ATOM 893 N N . GLN A 1 125 ? -12.615 7.102 -15.080 1.00 89.25 125 GLN A N 1
ATOM 894 C CA . GLN A 1 125 ? -13.811 6.651 -14.346 1.00 89.25 125 GLN A CA 1
ATOM 895 C C . GLN A 1 125 ? -13.621 6.705 -12.821 1.00 89.25 125 GLN A C 1
ATOM 897 O O . GLN A 1 125 ? -14.521 6.328 -12.065 1.00 89.25 125 GLN A O 1
ATOM 902 N N . LEU A 1 126 ? -12.454 7.150 -12.348 1.00 91.06 126 LEU A N 1
ATOM 903 C CA . LEU A 1 126 ? -12.186 7.352 -10.932 1.00 91.06 126 LEU A CA 1
ATOM 904 C C . LEU A 1 126 ? -12.344 8.825 -10.563 1.00 91.06 126 LEU A C 1
ATOM 906 O O . LEU A 1 126 ? -11.767 9.715 -11.180 1.00 91.06 126 LEU A O 1
ATOM 910 N N . GLY A 1 127 ? -13.075 9.059 -9.484 1.00 90.44 127 GLY A N 1
ATOM 911 C CA . GLY A 1 127 ? -13.176 10.335 -8.797 1.00 90.44 127 GLY A CA 1
ATOM 912 C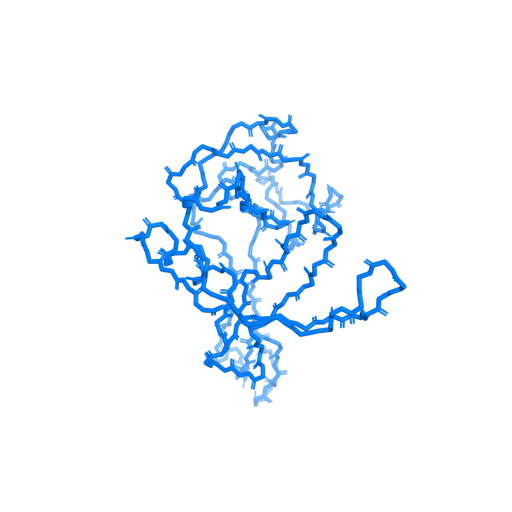 C . GLY A 1 127 ? -13.391 10.097 -7.308 1.00 90.44 127 GLY A C 1
ATOM 913 O O . GLY A 1 127 ? -13.547 8.959 -6.863 1.00 90.44 127 GLY A O 1
ATOM 914 N N . ALA A 1 128 ? -13.398 11.170 -6.519 1.00 93.19 128 ALA A N 1
ATOM 915 C CA . ALA A 1 128 ? -13.771 11.068 -5.113 1.00 93.19 128 ALA A CA 1
ATOM 916 C C . ALA A 1 128 ? -15.170 10.434 -4.986 1.00 93.19 128 ALA A C 1
ATOM 918 O O . ALA A 1 128 ? -16.106 10.825 -5.681 1.00 93.19 128 ALA A O 1
ATOM 919 N N . GLY A 1 129 ? -15.298 9.427 -4.125 1.00 94.38 129 GLY A N 1
ATOM 920 C CA . GLY A 1 129 ? -16.520 8.646 -3.943 1.00 94.38 129 GLY A CA 1
ATOM 921 C C . GLY A 1 129 ? -16.667 7.433 -4.868 1.00 94.38 129 GLY A C 1
ATOM 922 O O . GLY A 1 129 ? -17.517 6.589 -4.583 1.00 94.38 129 GLY A O 1
ATOM 923 N N . SER A 1 130 ? -15.843 7.276 -5.915 1.00 94.88 130 SER A N 1
ATOM 924 C CA . SER A 1 130 ? -15.885 6.079 -6.771 1.00 94.88 130 SER A CA 1
ATOM 925 C C . SER A 1 130 ? -15.675 4.816 -5.938 1.00 94.88 130 SER A C 1
ATOM 927 O O . SER A 1 130 ? -14.700 4.709 -5.190 1.00 94.88 130 SER A O 1
ATOM 929 N N . ALA A 1 131 ? -16.589 3.855 -6.074 1.00 94.00 131 ALA A N 1
ATOM 930 C CA . ALA A 1 131 ? -16.505 2.578 -5.383 1.00 94.00 131 ALA A CA 1
ATOM 931 C C . ALA A 1 131 ? -15.396 1.708 -5.989 1.00 94.00 131 ALA A C 1
ATOM 933 O O . ALA A 1 131 ? -15.280 1.581 -7.208 1.00 94.00 131 ALA A O 1
ATOM 934 N N . VAL A 1 132 ? -14.600 1.083 -5.128 1.00 92.81 132 VAL A N 1
ATOM 935 C CA . VAL A 1 132 ? -13.505 0.184 -5.506 1.00 92.81 132 VAL A CA 1
ATOM 936 C C . VAL A 1 132 ? -13.491 -1.027 -4.580 1.00 92.81 132 VAL A C 1
ATOM 938 O O . VAL A 1 132 ? -13.910 -0.941 -3.429 1.00 92.81 132 VAL A O 1
ATOM 941 N N . LEU A 1 133 ? -13.010 -2.169 -5.064 1.00 91.50 133 LEU A N 1
ATOM 942 C CA . LEU A 1 133 ? -12.787 -3.334 -4.210 1.00 91.50 133 LEU A CA 1
ATOM 943 C C . LEU A 1 133 ? -11.391 -3.238 -3.587 1.00 91.50 133 LEU A C 1
ATOM 945 O O . LEU A 1 133 ? -10.400 -3.129 -4.308 1.00 91.50 133 LEU A O 1
ATOM 949 N N . VAL A 1 134 ? -11.309 -3.292 -2.259 1.00 88.50 134 VAL A N 1
ATOM 950 C CA . VAL A 1 134 ? -10.053 -3.217 -1.502 1.00 88.50 134 VAL A CA 1
ATOM 951 C C . VAL A 1 134 ? -10.003 -4.388 -0.533 1.00 88.50 134 VAL A C 1
ATOM 953 O O . VAL A 1 134 ? -10.859 -4.496 0.338 1.00 88.50 134 VAL A O 1
ATOM 956 N N . ALA A 1 135 ? -9.013 -5.271 -0.695 1.00 82.69 135 ALA A N 1
ATOM 957 C CA . ALA A 1 135 ? -8.814 -6.444 0.165 1.00 82.69 135 ALA A CA 1
ATOM 958 C C . ALA A 1 135 ? -10.095 -7.288 0.381 1.00 82.69 135 ALA A C 1
ATOM 960 O O . ALA A 1 135 ? -10.367 -7.758 1.478 1.00 82.69 135 ALA A O 1
ATOM 961 N N . GLY A 1 136 ? -10.919 -7.443 -0.664 1.00 86.12 136 GLY A N 1
ATOM 962 C CA . GLY A 1 136 ? -12.180 -8.196 -0.604 1.00 86.12 136 GLY A CA 1
ATOM 963 C C . GLY A 1 136 ? -13.383 -7.426 -0.037 1.00 86.12 136 GLY A C 1
ATOM 964 O O . GLY A 1 136 ? -14.499 -7.932 -0.099 1.00 86.12 136 GLY A O 1
ATOM 965 N N . GLY A 1 137 ? -13.193 -6.198 0.452 1.00 89.38 137 GLY A N 1
ATOM 966 C CA . GLY A 1 137 ? -14.255 -5.312 0.934 1.00 89.38 137 GLY A CA 1
ATOM 967 C C . GLY A 1 137 ? -14.550 -4.139 -0.006 1.00 89.38 137 GLY A C 1
ATOM 968 O O . GLY A 1 137 ? -13.748 -3.783 -0.871 1.00 89.38 137 GLY A O 1
ATOM 969 N N . ARG A 1 138 ? -15.714 -3.501 0.171 1.00 93.62 138 ARG A N 1
ATOM 970 C CA . ARG A 1 138 ? -16.092 -2.300 -0.591 1.00 93.62 138 ARG A CA 1
ATOM 971 C C . ARG A 1 138 ? -15.403 -1.064 -0.006 1.00 93.62 138 ARG A C 1
ATOM 973 O O . ARG A 1 138 ? -15.710 -0.652 1.109 1.00 93.62 138 ARG A O 1
ATOM 980 N N . GLY A 1 139 ? -14.492 -0.474 -0.768 1.00 94.06 139 GLY A N 1
ATOM 981 C CA . GLY A 1 139 ? -13.828 0.794 -0.479 1.00 94.06 139 GLY A CA 1
ATOM 982 C C . GLY A 1 139 ? -14.305 1.921 -1.396 1.00 94.06 139 GLY A C 1
ATOM 983 O O . GLY A 1 139 ? -15.081 1.703 -2.329 1.00 94.06 139 GLY A O 1
ATOM 984 N N . HIS A 1 140 ? -13.818 3.133 -1.134 1.00 95.06 140 HIS A N 1
ATOM 985 C CA . HIS A 1 140 ? -14.099 4.311 -1.955 1.00 95.06 140 HIS A CA 1
ATOM 986 C C . HIS A 1 140 ? -12.823 5.124 -2.164 1.00 95.06 140 HIS A C 1
ATOM 988 O O . HIS A 1 140 ? -11.973 5.210 -1.274 1.00 95.06 140 HIS A O 1
ATOM 994 N N . VAL A 1 141 ? -12.700 5.739 -3.335 1.00 94.56 141 VAL A N 1
ATOM 995 C CA . VAL A 1 141 ? -11.625 6.691 -3.625 1.00 94.56 141 VAL A CA 1
ATOM 996 C C . VAL A 1 141 ? -11.867 7.971 -2.828 1.00 94.56 141 VAL A C 1
ATOM 998 O O . VAL A 1 141 ? -12.936 8.567 -2.913 1.00 94.56 141 VAL A O 1
ATOM 1001 N N . LEU A 1 142 ? -10.870 8.410 -2.060 1.00 93.69 142 LEU A N 1
ATOM 1002 C CA . LEU A 1 142 ? -10.945 9.669 -1.308 1.00 93.69 142 LEU A CA 1
ATOM 1003 C C . LEU A 1 142 ? -10.475 10.869 -2.138 1.00 93.69 142 LEU A C 1
ATOM 1005 O O . LEU A 1 142 ? -10.986 11.971 -1.973 1.00 93.69 142 LEU A O 1
ATOM 1009 N N . GLY A 1 143 ? -9.503 10.662 -3.027 1.00 91.62 143 GLY A N 1
ATOM 1010 C CA . GLY A 1 143 ? -8.895 11.729 -3.813 1.00 91.62 143 GLY A CA 1
ATOM 1011 C C . GLY A 1 143 ? -7.564 11.312 -4.451 1.00 91.62 143 GLY A C 1
ATOM 1012 O O . GLY A 1 143 ? -7.248 10.121 -4.468 1.00 91.62 143 GLY A O 1
ATOM 1013 N N . PRO A 1 144 ? -6.780 12.281 -4.963 1.00 86.31 144 PRO A N 1
ATOM 1014 C CA . PRO A 1 144 ? -5.575 12.023 -5.758 1.00 86.31 144 PRO A CA 1
ATOM 1015 C C . PRO A 1 144 ? -4.445 11.300 -4.997 1.00 86.31 144 PRO A C 1
ATOM 1017 O O . PRO A 1 144 ? -3.672 10.562 -5.600 1.00 86.31 144 PRO A O 1
ATOM 1020 N N . GLY A 1 145 ? -4.366 11.425 -3.670 1.00 84.75 145 GLY A N 1
ATOM 1021 C CA . GLY A 1 145 ? -3.283 10.821 -2.886 1.00 84.75 145 GLY A CA 1
ATOM 1022 C C . GLY A 1 145 ? -1.931 11.516 -3.099 1.00 84.75 145 GLY A C 1
ATOM 1023 O O . GLY A 1 145 ? -1.782 12.402 -3.938 1.00 84.75 145 GLY A O 1
ATOM 1024 N N . GLY A 1 146 ? -0.925 11.139 -2.307 1.00 82.00 146 GLY A N 1
ATOM 1025 C CA . GLY A 1 146 ? 0.337 11.894 -2.217 1.00 82.00 146 GLY A CA 1
ATOM 1026 C C . GLY A 1 146 ? 1.271 11.779 -3.429 1.00 82.00 146 GLY A C 1
ATOM 1027 O O . GLY A 1 146 ? 2.204 12.562 -3.549 1.00 82.00 146 GLY A O 1
ATOM 1028 N N . GLY A 1 147 ? 1.046 10.804 -4.314 1.00 80.75 147 GLY A N 1
ATOM 1029 C CA . GLY A 1 147 ? 1.870 10.566 -5.507 1.00 80.75 147 GLY A CA 1
ATOM 1030 C C . GLY A 1 147 ? 1.224 11.006 -6.822 1.00 80.75 147 GLY A C 1
ATOM 1031 O O . GLY A 1 147 ? 1.702 10.616 -7.880 1.00 80.75 147 GLY A O 1
ATOM 1032 N N . HIS A 1 148 ? 0.109 11.736 -6.784 1.00 87.19 148 HIS A N 1
ATOM 1033 C CA . HIS A 1 148 ? -0.619 12.082 -8.000 1.00 87.19 148 HIS A CA 1
ATOM 1034 C C . HIS A 1 148 ? 0.142 13.086 -8.863 1.00 87.19 148 HIS A C 1
ATOM 1036 O O . HIS A 1 148 ? 0.452 14.184 -8.403 1.00 87.19 148 HIS A O 1
ATOM 1042 N N . GLN A 1 149 ? 0.367 12.735 -10.131 1.00 88.38 149 GLN A N 1
ATOM 1043 C CA . GLN A 1 149 ? 0.969 13.633 -11.110 1.00 88.38 149 GLN A CA 1
ATOM 1044 C C . GLN A 1 149 ? 0.170 13.658 -12.426 1.00 88.38 149 GLN A C 1
ATOM 1046 O O . GLN A 1 149 ? 0.456 12.885 -13.346 1.00 88.38 149 GLN A O 1
ATOM 1051 N N . PRO A 1 150 ? -0.823 14.559 -12.568 1.00 85.50 150 PRO A N 1
ATOM 1052 C CA . PRO A 1 150 ? -1.718 14.570 -13.727 1.00 85.50 150 PRO A CA 1
ATOM 1053 C C . PRO A 1 150 ? -1.024 15.022 -15.021 1.00 85.50 150 PRO A C 1
ATOM 1055 O O . PRO A 1 150 ? -1.455 14.659 -16.112 1.00 85.50 150 PRO A O 1
ATOM 1058 N N . GLN A 1 151 ? 0.071 15.781 -14.913 1.00 88.75 151 GLN A N 1
ATOM 1059 C CA . GLN A 1 151 ? 0.804 16.354 -16.052 1.00 88.75 151 GLN A CA 1
ATOM 1060 C C . GLN A 1 151 ? 1.925 15.447 -16.591 1.00 88.75 151 GLN A C 1
ATOM 1062 O O . GLN A 1 151 ? 2.767 15.885 -17.377 1.00 88.75 151 GLN A O 1
ATOM 1067 N N . THR A 1 152 ? 1.977 14.184 -16.163 1.00 89.25 152 THR A N 1
ATOM 1068 C CA . THR A 1 152 ? 2.975 13.228 -16.655 1.00 89.25 152 THR A CA 1
ATOM 1069 C C . THR A 1 152 ? 2.855 13.026 -18.169 1.00 89.25 152 THR A C 1
ATOM 1071 O O . THR A 1 152 ? 1.761 13.010 -18.738 1.00 89.25 152 THR A O 1
ATOM 1074 N N . ARG A 1 153 ? 3.994 12.861 -18.853 1.00 91.25 153 ARG A N 1
ATOM 1075 C CA . ARG A 1 153 ? 3.998 12.563 -20.293 1.00 91.25 153 ARG A CA 1
ATOM 1076 C C . ARG A 1 153 ? 3.359 11.197 -20.519 1.00 91.25 153 ARG A C 1
ATOM 1078 O O . ARG A 1 153 ? 3.677 10.250 -19.806 1.00 91.25 153 ARG A O 1
ATOM 1085 N N . ARG A 1 154 ? 2.520 11.070 -21.545 1.00 91.75 154 ARG A N 1
ATOM 1086 C CA . ARG A 1 154 ? 1.800 9.829 -21.869 1.00 91.75 154 ARG A CA 1
ATOM 1087 C C . ARG A 1 154 ? 2.226 9.263 -23.222 1.00 91.75 154 ARG A C 1
ATOM 1089 O O . ARG A 1 154 ? 2.776 9.973 -24.064 1.00 91.75 154 ARG A O 1
ATOM 1096 N N . GLN A 1 155 ? 2.039 7.962 -23.395 1.00 92.12 155 GLN A N 1
ATOM 1097 C CA . GLN A 1 155 ? 2.155 7.274 -24.680 1.00 92.12 155 GLN A CA 1
ATOM 1098 C C . GLN A 1 155 ? 0.912 7.543 -25.541 1.00 92.12 155 GLN A C 1
ATOM 1100 O O . GLN A 1 155 ? -0.113 7.987 -25.028 1.00 92.12 155 GLN A O 1
ATOM 1105 N N . ALA A 1 156 ? 0.965 7.202 -26.834 1.00 93.00 156 ALA A N 1
ATOM 1106 C CA . ALA A 1 156 ? -0.209 7.264 -27.714 1.00 93.00 156 ALA A CA 1
ATOM 1107 C C . ALA A 1 156 ? -1.379 6.393 -27.209 1.00 93.00 156 ALA A C 1
ATOM 1109 O O . ALA A 1 156 ? -2.536 6.721 -27.434 1.00 93.00 156 ALA A O 1
ATOM 1110 N N . SER A 1 157 ? -1.078 5.319 -26.469 1.00 89.69 157 SER A N 1
ATOM 1111 C CA . SER A 1 157 ? -2.057 4.448 -25.805 1.00 89.69 157 SER A CA 1
ATOM 1112 C C . SER A 1 157 ? -2.682 5.055 -24.537 1.00 89.69 157 SER A C 1
ATOM 1114 O O . SER A 1 157 ? -3.496 4.402 -23.893 1.00 89.69 157 SER A O 1
ATOM 1116 N N . GLY A 1 158 ? -2.273 6.260 -24.125 1.00 90.56 158 GLY A N 1
ATOM 1117 C CA . GLY A 1 158 ? -2.755 6.945 -22.921 1.00 90.56 158 GLY A CA 1
ATOM 1118 C C . GLY A 1 158 ? -2.006 6.606 -21.626 1.00 90.56 158 GLY A C 1
ATOM 1119 O O . GLY A 1 158 ? -2.123 7.349 -20.649 1.00 90.56 158 GLY A O 1
ATOM 1120 N N . HIS A 1 159 ? -1.195 5.544 -21.602 1.00 90.31 159 HIS A N 1
ATOM 1121 C CA . HIS A 1 159 ? -0.416 5.152 -20.421 1.00 90.31 159 HIS A CA 1
ATOM 1122 C C . HIS A 1 159 ? 0.637 6.200 -20.077 1.00 90.31 159 HIS A C 1
ATOM 1124 O O . HIS A 1 159 ? 1.289 6.767 -20.962 1.00 90.31 159 HIS A O 1
ATOM 1130 N N . ALA A 1 160 ? 0.815 6.464 -18.787 1.00 89.62 160 ALA A N 1
ATOM 1131 C CA . ALA A 1 160 ? 1.815 7.411 -18.331 1.00 89.62 160 ALA A CA 1
ATOM 1132 C C . ALA A 1 160 ? 3.237 6.844 -18.541 1.00 89.62 160 ALA A C 1
ATOM 1134 O O . ALA A 1 160 ? 3.469 5.640 -18.517 1.00 89.62 160 ALA A O 1
ATOM 1135 N N . ARG A 1 161 ? 4.205 7.719 -18.820 1.00 87.19 161 ARG A N 1
ATOM 1136 C CA . ARG A 1 161 ? 5.607 7.338 -19.081 1.00 87.19 161 ARG A CA 1
ATOM 1137 C C . ARG A 1 161 ? 6.496 7.433 -17.849 1.00 87.19 161 ARG A C 1
ATOM 1139 O O . ARG A 1 161 ? 7.635 6.981 -17.897 1.00 87.19 161 ARG A O 1
ATOM 1146 N N . ALA A 1 162 ? 5.996 8.060 -16.795 1.00 80.06 162 ALA A N 1
ATOM 1147 C CA . ALA A 1 162 ? 6.659 8.163 -15.510 1.00 80.06 162 ALA A CA 1
ATOM 1148 C C . ALA A 1 162 ? 5.707 7.657 -14.417 1.00 80.06 162 ALA A C 1
ATOM 1150 O O . ALA A 1 162 ? 4.493 7.830 -14.576 1.00 80.06 162 ALA A O 1
ATOM 1151 N N . PRO A 1 163 ? 6.241 6.991 -13.381 1.00 68.19 163 PRO A N 1
ATOM 1152 C CA . PRO A 1 163 ? 5.466 6.523 -12.234 1.00 68.19 163 PRO A CA 1
ATOM 1153 C C . PRO A 1 163 ? 4.833 7.663 -11.430 1.00 68.19 163 PRO A C 1
ATOM 1155 O O . PRO A 1 163 ? 5.299 8.819 -11.558 1.00 68.19 163 PRO A O 1
#

pLDDT: mean 86.03, std 10.43, range [46.19, 97.62]

Sequence (163 aa):
SAGGGYGAAELCLPLGGSSDDPQRRGGIHVLDELLQGEQPLLELQGEGTTLQPRRELQTALGRDQLSQARLLLARGITENGVVAVSSREGLLASPFGGLLGPFGNALFSGCGARSIGLTMPGLHQLGAGSAVLVAGGRGHVLGPGGGHQPQTRRQASGHARAP

Radius of gyration: 20.37 Å; chains: 1; bounding box: 46×3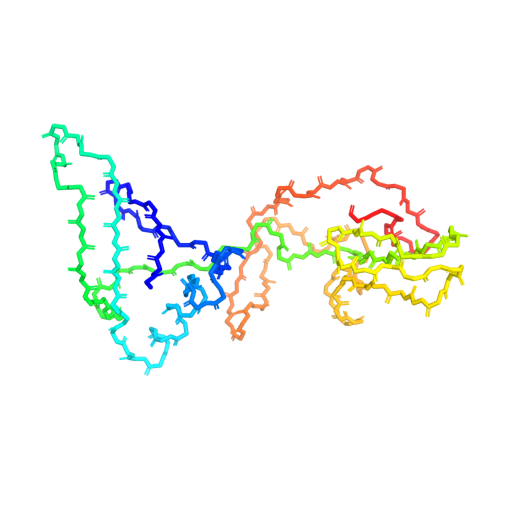2×59 Å

Secondary structure (DSSP, 8-state):
----EE-SS-EE--SS--TT-TT---HHHHHHHHHHT---EEEEE----SS----EEEEE--GGG-S------TT---S--EEE---SSEEEEETTEEEEETTT--EEE---TTSHHHHSGGGTT--TT-EEEETTEEEE--SS-TT--TT--B-TTS-BS--